Protein AF-A0A0V0HFJ4-F1 (afdb_monomer_lite)

Sequence (123 aa):
MKKNGTTPTRPKVPILTHNVDLREFVNQESYFGFSASTGHFNQLNCVLRWNLTVEYFQEKNDQEKVLIISLSVGVSVLVVLLILSGYFGYFFYKKKRDDRSQSNILGALKSLPGMPRDLSLKN

InterPro domains:
  IPR001220 Legume lectin domain [PF00139] (9-64)
  IPR013320 Concanavalin A-like lectin/glucanase domain superfamily [SSF49899] (8-56)

Structure (mmCIF, N/CA/C/O backbone):
data_AF-A0A0V0HFJ4-F1
#
_entry.id   AF-A0A0V0HFJ4-F1
#
loop_
_atom_site.group_PDB
_atom_site.id
_atom_site.type_symbol
_atom_site.label_atom_id
_atom_site.label_alt_id
_atom_site.label_comp_id
_atom_site.label_asym_id
_atom_site.label_entity_id
_atom_site.label_seq_id
_atom_site.pdbx_PDB_ins_code
_atom_site.Cartn_x
_atom_site.Cartn_y
_atom_site.Cartn_z
_atom_site.occupancy
_atom_site.B_iso_or_equiv
_atom_site.auth_seq_id
_atom_site.auth_comp_id
_atom_site.auth_asym_id
_atom_site.auth_atom_id
_atom_site.pdbx_PDB_model_num
ATOM 1 N N . MET A 1 1 ? 13.582 13.426 -28.240 1.00 54.88 1 MET A N 1
ATOM 2 C CA . MET A 1 1 ? 12.516 13.563 -27.218 1.00 54.88 1 MET A CA 1
ATOM 3 C C . MET A 1 1 ? 12.716 14.896 -26.500 1.00 54.88 1 MET A C 1
ATOM 5 O O . MET A 1 1 ? 13.777 15.099 -25.923 1.00 54.88 1 MET A O 1
ATOM 9 N N . LYS A 1 2 ? 11.796 15.865 -26.624 1.00 59.06 2 LYS A N 1
ATOM 10 C CA . LYS A 1 2 ? 11.972 17.188 -25.993 1.00 59.06 2 LYS A CA 1
ATOM 11 C C . LYS A 1 2 ? 11.823 17.036 -24.475 1.00 59.06 2 LYS A C 1
ATOM 13 O O . LYS A 1 2 ? 10.744 16.661 -24.023 1.00 59.06 2 LYS A O 1
ATOM 18 N N . LYS A 1 3 ? 12.862 17.369 -23.696 1.00 61.97 3 LYS A N 1
ATOM 19 C CA . LYS A 1 3 ? 12.838 17.338 -22.214 1.00 61.97 3 LYS A CA 1
ATOM 20 C C . LYS A 1 3 ? 11.663 18.133 -21.603 1.00 61.97 3 LYS A C 1
ATOM 22 O O . LYS A 1 3 ? 11.223 17.818 -20.501 1.00 61.97 3 LYS A O 1
ATOM 27 N N . ASN A 1 4 ? 11.089 19.079 -22.356 1.00 72.56 4 ASN A N 1
ATOM 28 C CA . ASN A 1 4 ? 10.069 20.025 -21.887 1.00 72.56 4 ASN A CA 1
ATOM 29 C C . ASN A 1 4 ? 8.679 19.850 -22.549 1.00 72.56 4 ASN A C 1
ATOM 31 O O . ASN A 1 4 ? 7.868 20.764 -22.495 1.00 72.56 4 ASN A O 1
ATOM 35 N N . GLY A 1 5 ? 8.382 18.716 -23.208 1.00 74.94 5 GLY A N 1
ATOM 36 C CA . GLY A 1 5 ? 7.040 18.466 -23.788 1.00 74.94 5 GLY A CA 1
ATOM 37 C C . GLY A 1 5 ? 5.953 18.219 -22.727 1.00 74.94 5 GLY A C 1
ATOM 38 O O . GLY A 1 5 ? 6.291 18.012 -21.571 1.00 74.94 5 GLY A O 1
ATOM 39 N N . THR A 1 6 ? 4.665 18.178 -23.064 1.00 80.00 6 THR A N 1
ATOM 40 C CA . THR A 1 6 ? 3.611 17.782 -22.103 1.00 80.00 6 THR A CA 1
ATOM 41 C C . THR A 1 6 ? 3.688 16.283 -21.778 1.00 80.00 6 THR A C 1
ATOM 43 O O . THR A 1 6 ? 4.217 15.495 -22.564 1.00 80.00 6 THR A O 1
ATOM 46 N N . THR A 1 7 ? 3.239 15.869 -20.590 1.00 78.19 7 THR A N 1
ATOM 47 C CA . THR A 1 7 ? 3.133 14.439 -20.248 1.00 78.19 7 THR A CA 1
ATOM 48 C C . THR A 1 7 ? 1.940 13.841 -21.002 1.00 78.19 7 THR A C 1
ATOM 50 O O . THR A 1 7 ? 0.850 14.405 -20.902 1.00 78.19 7 THR A O 1
ATOM 53 N N . PRO A 1 8 ? 2.110 12.735 -21.754 1.00 81.12 8 PRO A N 1
ATOM 54 C CA . PRO A 1 8 ? 0.998 12.079 -22.433 1.00 81.12 8 PRO A CA 1
ATOM 55 C C . PRO A 1 8 ? -0.075 11.646 -21.434 1.00 81.12 8 PRO A C 1
ATOM 57 O O . PRO A 1 8 ? 0.238 11.202 -20.328 1.00 81.12 8 PRO A O 1
ATOM 60 N N . THR A 1 9 ? -1.342 11.755 -21.822 1.00 85.56 9 THR A N 1
ATOM 61 C CA . THR A 1 9 ? -2.454 11.310 -20.981 1.00 85.56 9 THR A CA 1
ATOM 62 C C . THR A 1 9 ? -2.396 9.797 -20.780 1.00 85.56 9 THR A C 1
ATOM 64 O O . THR A 1 9 ? -2.163 9.043 -21.727 1.00 85.56 9 THR A O 1
ATOM 67 N N . ARG A 1 10 ? -2.633 9.349 -19.542 1.00 84.12 10 ARG A N 1
ATOM 68 C CA . ARG A 1 10 ? -2.733 7.922 -19.216 1.00 84.12 10 ARG A CA 1
ATOM 69 C C . ARG A 1 10 ? -3.836 7.268 -20.069 1.00 84.12 10 ARG A C 1
ATOM 71 O O . ARG A 1 10 ? -4.926 7.839 -20.158 1.00 84.12 10 ARG A O 1
ATOM 78 N N . PRO A 1 11 ? -3.596 6.090 -20.674 1.00 88.69 11 PRO A N 1
ATOM 79 C CA . PRO A 1 11 ? -4.626 5.377 -21.423 1.00 88.69 11 PRO A CA 1
ATOM 80 C C . PRO A 1 11 ? -5.844 5.072 -20.549 1.00 88.69 11 PRO A C 1
ATOM 82 O O . PRO A 1 11 ? -5.694 4.705 -19.384 1.00 88.69 11 PRO A O 1
ATOM 85 N N . LYS A 1 12 ? -7.048 5.192 -21.122 1.00 92.25 12 LYS A N 1
ATOM 86 C CA . LYS A 1 12 ? -8.302 4.853 -20.424 1.00 92.25 12 LYS A CA 1
ATOM 87 C C . LYS A 1 12 ? -8.473 3.348 -20.224 1.00 92.25 12 LYS A C 1
ATOM 89 O O . LYS A 1 12 ? -9.104 2.932 -19.262 1.00 92.25 12 LYS A O 1
ATOM 94 N N . VAL A 1 13 ? -7.926 2.552 -21.142 1.00 94.00 13 VAL A N 1
ATOM 95 C CA . VAL A 1 13 ? -7.993 1.090 -21.116 1.00 94.00 13 VAL A CA 1
ATOM 96 C C . VAL A 1 13 ? -6.580 0.550 -20.887 1.00 94.00 13 VAL A C 1
ATOM 98 O O . VAL A 1 13 ? -5.673 0.911 -21.645 1.00 94.00 13 VAL A O 1
ATOM 101 N N . PRO A 1 14 ? -6.359 -0.270 -19.848 1.00 90.25 14 PRO A N 1
ATOM 102 C CA . PRO A 1 14 ? -5.071 -0.909 -19.625 1.00 90.25 14 PRO A CA 1
ATOM 103 C C . PRO A 1 14 ? -4.802 -1.968 -20.702 1.00 90.25 14 PRO A C 1
ATOM 105 O O .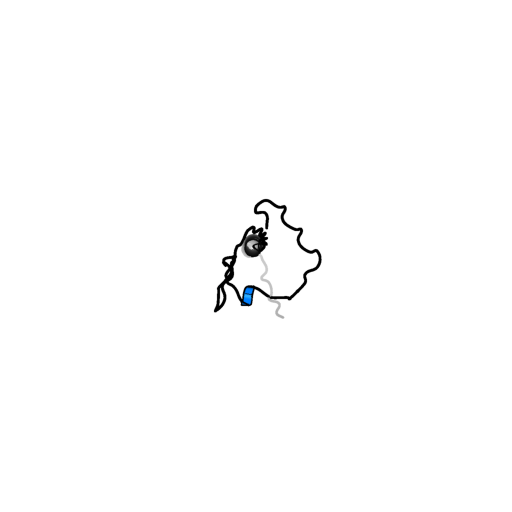 PRO A 1 14 ? -5.694 -2.715 -21.089 1.00 90.25 14 PRO A O 1
ATOM 108 N N . ILE A 1 15 ? -3.555 -2.053 -21.167 1.00 92.50 15 ILE A N 1
ATOM 109 C CA . ILE A 1 15 ? -3.130 -3.064 -22.155 1.00 92.50 15 ILE A CA 1
ATOM 110 C C . ILE A 1 15 ? -3.022 -4.455 -21.501 1.00 92.50 15 ILE A C 1
ATOM 112 O O . ILE A 1 15 ? -3.217 -5.470 -22.159 1.00 92.50 15 ILE A O 1
ATOM 116 N N . LEU A 1 16 ? -2.740 -4.498 -20.195 1.00 93.06 16 LEU A N 1
ATOM 117 C CA . LEU A 1 16 ? -2.660 -5.709 -19.384 1.00 93.06 16 LEU A CA 1
ATOM 118 C C . LEU A 1 16 ? -3.300 -5.444 -18.019 1.00 93.06 16 LEU A C 1
ATOM 120 O O . LEU A 1 16 ? -3.088 -4.386 -17.427 1.00 93.06 16 LEU A O 1
ATOM 124 N N . THR A 1 17 ? -4.089 -6.391 -17.520 1.00 92.81 17 THR A N 1
ATOM 125 C CA . THR A 1 17 ? -4.716 -6.330 -16.193 1.00 92.81 17 THR A CA 1
ATOM 126 C C . THR A 1 17 ? -4.618 -7.692 -15.528 1.00 92.81 17 THR A C 1
ATOM 128 O O . THR A 1 17 ? -4.855 -8.712 -16.168 1.00 92.81 17 THR A O 1
ATOM 131 N N . HIS A 1 18 ? -4.269 -7.693 -14.245 1.00 94.06 18 HIS A N 1
ATOM 132 C CA . HIS A 1 18 ? -4.234 -8.885 -13.406 1.00 94.06 18 HIS A CA 1
ATOM 133 C C . HIS A 1 18 ? -4.609 -8.509 -11.972 1.00 94.06 18 HIS A C 1
ATOM 135 O O . HIS A 1 18 ? -4.383 -7.369 -11.557 1.00 94.06 18 HIS A O 1
ATOM 141 N N . ASN A 1 19 ? -5.165 -9.468 -11.237 1.00 95.44 19 ASN A N 1
ATOM 142 C CA . ASN A 1 19 ? -5.442 -9.319 -9.815 1.00 95.44 19 ASN A CA 1
ATOM 143 C C . ASN A 1 19 ? -4.276 -9.922 -9.034 1.00 95.44 19 ASN A C 1
ATOM 145 O O . ASN A 1 19 ? -3.992 -11.108 -9.196 1.00 95.44 19 ASN A O 1
ATOM 149 N N . VAL A 1 20 ? -3.619 -9.115 -8.202 1.00 94.25 20 VAL A N 1
ATOM 150 C CA . VAL A 1 20 ? -2.567 -9.563 -7.284 1.00 94.25 20 VAL A CA 1
ATOM 151 C C . VAL A 1 20 ? -2.829 -8.996 -5.904 1.00 94.25 20 VAL A C 1
ATOM 153 O O . VAL A 1 20 ? -3.060 -7.795 -5.753 1.00 94.25 20 VAL A O 1
ATOM 156 N N . ASP A 1 21 ? -2.768 -9.872 -4.905 1.00 94.31 21 ASP A N 1
ATOM 157 C CA . ASP A 1 21 ? -2.751 -9.478 -3.506 1.00 94.31 21 ASP A CA 1
ATOM 158 C C . ASP A 1 21 ? -1.319 -9.127 -3.097 1.00 94.31 21 ASP A C 1
ATOM 160 O O . ASP A 1 21 ? -0.473 -9.996 -2.904 1.00 94.31 21 ASP A O 1
ATOM 164 N N . LEU A 1 22 ? -1.032 -7.831 -2.975 1.00 93.31 22 LEU A N 1
ATOM 165 C CA . LEU A 1 22 ? 0.308 -7.351 -2.634 1.00 93.31 22 LEU A CA 1
ATOM 166 C C . LEU A 1 22 ? 0.771 -7.815 -1.243 1.00 93.31 22 LEU A C 1
ATOM 168 O O . LEU A 1 22 ? 1.976 -7.899 -1.016 1.00 93.31 22 LEU A O 1
ATOM 172 N N . ARG A 1 23 ? -0.151 -8.171 -0.337 1.00 93.12 23 ARG A N 1
ATOM 173 C CA . ARG A 1 23 ? 0.176 -8.617 1.029 1.00 93.12 23 ARG A CA 1
ATOM 174 C C . ARG A 1 23 ? 0.982 -9.913 1.053 1.00 93.12 23 ARG A C 1
ATOM 176 O O . ARG A 1 23 ? 1.698 -10.164 2.014 1.00 93.12 23 ARG A O 1
ATOM 183 N N . GLU A 1 24 ? 0.864 -10.725 0.008 1.00 97.00 24 GLU A N 1
ATOM 184 C CA . GLU A 1 24 ? 1.570 -12.002 -0.101 1.00 97.00 24 GLU A CA 1
ATOM 185 C C . GLU A 1 24 ? 3.016 -11.843 -0.596 1.00 97.00 24 GLU A C 1
ATOM 187 O O . GLU A 1 24 ? 3.829 -12.747 -0.413 1.00 97.00 24 GLU A O 1
ATOM 192 N N . PHE A 1 25 ? 3.354 -10.706 -1.218 1.00 96.12 25 PHE A N 1
ATOM 193 C CA . PHE A 1 25 ? 4.610 -10.550 -1.964 1.00 96.12 25 PHE A CA 1
ATOM 194 C C . PHE A 1 25 ? 5.505 -9.413 -1.478 1.00 96.12 25 PHE A C 1
ATOM 196 O O . PHE A 1 25 ? 6.711 -9.451 -1.729 1.00 96.12 25 PHE A O 1
ATOM 203 N N . VAL A 1 26 ? 4.950 -8.387 -0.827 1.00 95.06 26 VAL A N 1
ATOM 204 C CA . VAL A 1 26 ? 5.720 -7.227 -0.364 1.00 95.06 26 VAL A CA 1
ATOM 205 C C . VAL A 1 26 ? 5.472 -6.931 1.109 1.00 95.06 26 VAL A C 1
ATOM 207 O O . VAL A 1 26 ? 4.435 -7.274 1.672 1.00 95.06 26 VAL A O 1
ATOM 210 N N . ASN A 1 27 ? 6.437 -6.257 1.731 1.00 95.31 27 ASN A N 1
ATOM 211 C CA . ASN A 1 27 ? 6.291 -5.774 3.096 1.00 95.31 27 ASN A CA 1
ATOM 212 C C . ASN A 1 27 ? 5.340 -4.575 3.149 1.00 95.31 27 ASN A C 1
ATOM 214 O O . ASN A 1 27 ? 5.236 -3.809 2.186 1.00 95.31 27 ASN A O 1
ATOM 218 N N . GLN A 1 28 ? 4.736 -4.372 4.324 1.00 91.06 28 GLN A N 1
ATOM 219 C CA . GLN A 1 28 ? 3.879 -3.221 4.626 1.00 91.06 28 GLN A CA 1
ATOM 220 C C . GLN A 1 28 ? 4.542 -1.886 4.258 1.00 91.06 28 GLN A C 1
ATOM 222 O O . GLN A 1 28 ? 3.895 -0.989 3.722 1.00 91.06 28 GLN A O 1
ATOM 227 N N . GLU A 1 29 ? 5.845 -1.775 4.516 1.00 91.62 29 GLU A N 1
ATOM 228 C CA . GLU A 1 29 ? 6.671 -0.653 4.091 1.00 91.62 29 GLU A CA 1
ATOM 229 C C . GLU A 1 29 ? 7.605 -1.114 2.974 1.00 91.62 29 GLU A C 1
ATOM 231 O O . GLU A 1 29 ? 8.422 -2.019 3.150 1.00 91.62 29 GLU A O 1
ATOM 236 N N . SER A 1 30 ? 7.456 -0.499 1.803 1.00 93.44 30 SER A N 1
ATOM 237 C CA . SER A 1 30 ? 8.198 -0.845 0.593 1.00 93.44 30 SER A CA 1
ATOM 238 C C . SER A 1 30 ? 8.533 0.410 -0.209 1.00 93.44 30 SER A C 1
ATOM 240 O O . SER A 1 30 ? 7.831 1.421 -0.140 1.00 93.44 30 SER A O 1
ATOM 242 N N . TYR A 1 31 ? 9.604 0.343 -1.002 1.00 94.88 31 TYR A N 1
ATOM 243 C CA . TYR A 1 31 ? 10.044 1.450 -1.850 1.00 94.88 31 TYR A CA 1
ATOM 244 C C . TYR A 1 31 ? 9.526 1.291 -3.279 1.00 94.88 31 TYR A C 1
ATOM 246 O O . TYR A 1 31 ? 9.704 0.248 -3.906 1.00 94.88 31 TYR A O 1
ATOM 254 N N . PHE A 1 32 ? 8.943 2.358 -3.824 1.00 95.44 32 PHE A N 1
ATOM 255 C CA . PHE A 1 32 ? 8.603 2.445 -5.242 1.00 95.44 32 PHE A CA 1
ATOM 256 C C . PHE A 1 32 ? 9.755 3.083 -6.015 1.00 95.44 32 PHE A C 1
ATOM 258 O O . PHE A 1 32 ? 10.299 4.107 -5.602 1.00 95.44 32 PHE A O 1
ATOM 265 N N . GLY A 1 33 ? 10.110 2.508 -7.160 1.00 96.25 33 GLY A N 1
ATOM 266 C CA . GLY A 1 33 ? 11.194 3.032 -7.978 1.00 96.25 33 GLY A CA 1
ATOM 267 C C . GLY A 1 33 ? 11.353 2.302 -9.301 1.00 96.25 33 GLY A C 1
ATOM 268 O O . GLY A 1 33 ? 10.498 1.522 -9.717 1.00 96.25 33 GLY A O 1
ATOM 269 N N . PHE A 1 34 ? 12.472 2.576 -9.960 1.00 96.38 34 PHE A N 1
ATOM 270 C CA . PHE A 1 34 ? 12.836 1.985 -11.240 1.00 96.38 34 PHE A CA 1
ATOM 271 C C . PHE A 1 34 ? 14.128 1.190 -11.082 1.00 96.38 34 PHE A C 1
ATOM 273 O O . PHE A 1 34 ? 15.048 1.628 -10.394 1.00 96.38 34 PHE A O 1
ATOM 280 N N . SER A 1 35 ? 14.208 0.048 -11.759 1.00 95.50 35 SER A N 1
ATOM 281 C CA . SER A 1 35 ? 15.427 -0.744 -11.899 1.00 95.50 35 SER A CA 1
ATOM 282 C C . SER A 1 35 ? 15.628 -1.067 -13.372 1.00 95.50 35 SER A C 1
ATOM 284 O O . SER A 1 35 ? 14.665 -1.361 -14.081 1.00 95.50 35 SER A O 1
ATOM 286 N N . ALA A 1 36 ? 16.865 -0.966 -13.847 1.00 94.88 36 ALA A N 1
ATOM 287 C CA . ALA A 1 36 ? 17.217 -1.262 -15.225 1.00 94.88 36 ALA A CA 1
ATOM 288 C C . ALA A 1 36 ? 18.672 -1.725 -15.318 1.00 94.88 36 ALA A C 1
ATOM 290 O O . ALA A 1 36 ? 19.517 -1.327 -14.518 1.00 94.88 36 ALA A O 1
ATOM 291 N N . SER A 1 37 ? 18.967 -2.536 -16.329 1.00 93.38 37 SER A N 1
ATOM 292 C CA . SER A 1 37 ? 20.309 -3.036 -16.618 1.00 93.38 37 SER A CA 1
ATOM 293 C C . SER A 1 37 ? 20.596 -2.986 -18.119 1.00 93.38 37 SER A C 1
ATOM 295 O O . SER A 1 37 ? 19.704 -2.776 -18.947 1.00 93.38 37 SER A O 1
ATOM 297 N N . THR A 1 38 ? 21.864 -3.141 -18.482 1.00 96.00 38 THR A N 1
ATOM 298 C CA . THR A 1 38 ? 22.328 -3.260 -19.868 1.00 96.00 38 THR A CA 1
ATOM 299 C C . THR A 1 38 ? 23.045 -4.594 -20.040 1.00 96.00 38 THR A C 1
ATOM 301 O O . THR A 1 38 ? 23.708 -5.056 -19.114 1.00 96.00 38 THR A O 1
ATOM 304 N N . GLY A 1 39 ? 22.890 -5.222 -21.206 1.00 88.75 39 GLY A N 1
ATOM 305 C CA . GLY A 1 39 ? 23.507 -6.512 -21.527 1.00 88.75 39 GLY A CA 1
ATOM 306 C C . GLY A 1 39 ? 24.668 -6.361 -22.508 1.00 88.75 39 GLY A C 1
ATOM 307 O O . GLY A 1 39 ? 25.419 -5.395 -22.451 1.00 88.75 39 GLY A O 1
ATOM 308 N N . HIS A 1 40 ? 24.783 -7.303 -23.445 1.00 93.25 40 HIS A N 1
ATO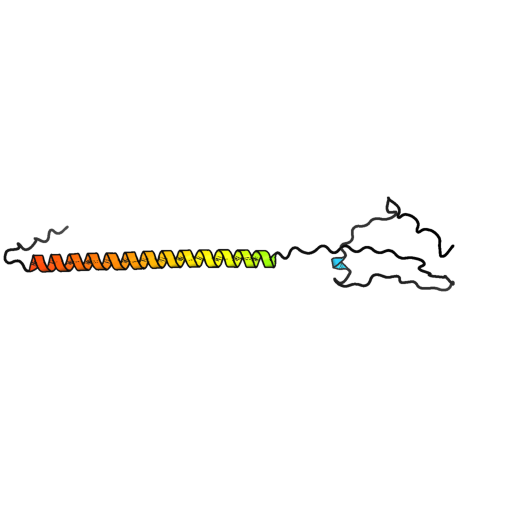M 309 C CA . HIS A 1 40 ? 25.812 -7.273 -24.493 1.00 93.25 40 HIS A CA 1
ATOM 310 C C . HIS A 1 40 ? 25.730 -6.027 -25.394 1.00 93.25 40 HIS A C 1
ATOM 312 O O . HIS A 1 40 ? 26.740 -5.559 -25.909 1.00 93.25 40 HIS A O 1
ATOM 318 N N . PHE A 1 41 ? 24.528 -5.473 -25.557 1.00 91.25 41 PHE A N 1
ATOM 319 C CA . PHE A 1 41 ? 24.293 -4.240 -26.297 1.00 91.25 41 PHE A CA 1
ATOM 320 C C . PHE A 1 41 ? 23.969 -3.082 -25.352 1.00 91.25 41 PHE A C 1
ATOM 322 O O . PHE A 1 41 ? 23.336 -3.256 -24.306 1.00 91.25 41 PHE A O 1
ATOM 329 N N . ASN A 1 42 ? 24.373 -1.882 -25.766 1.00 89.88 42 ASN A N 1
ATOM 330 C CA . ASN A 1 42 ? 24.186 -0.664 -24.991 1.00 89.88 42 ASN A CA 1
ATOM 331 C C . ASN A 1 42 ? 22.774 -0.103 -25.178 1.00 89.88 42 ASN A C 1
ATOM 333 O O . ASN A 1 42 ? 22.287 0.027 -26.300 1.00 89.88 42 ASN A O 1
ATOM 337 N N . GLN A 1 43 ? 22.156 0.305 -24.071 1.00 92.38 43 GLN A N 1
ATOM 338 C CA . GLN A 1 43 ? 20.898 1.044 -24.067 1.00 92.38 43 GLN A CA 1
ATOM 339 C C . GLN A 1 43 ? 20.920 2.135 -22.996 1.00 92.38 43 GLN A C 1
ATOM 341 O O . GLN A 1 43 ? 21.574 2.001 -21.962 1.00 92.38 43 GLN A O 1
ATOM 346 N N . LEU A 1 44 ? 20.185 3.218 -23.244 1.00 93.06 44 LEU A N 1
ATOM 347 C CA . LEU A 1 44 ? 19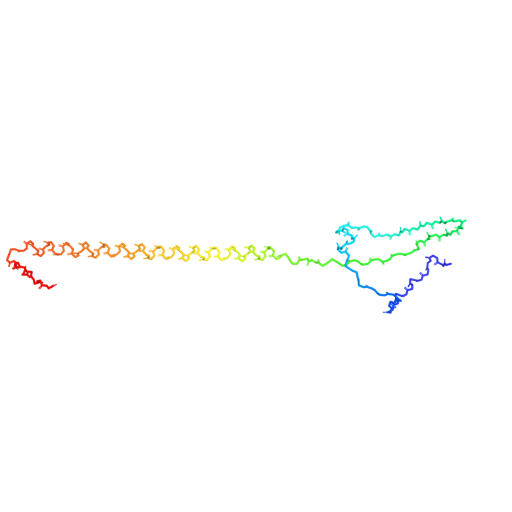.987 4.288 -22.274 1.00 93.06 44 LEU A CA 1
ATOM 348 C C . LEU A 1 44 ? 18.656 4.082 -21.553 1.00 93.06 44 LEU A C 1
ATOM 350 O O . LEU A 1 44 ? 17.596 4.117 -22.174 1.00 93.06 44 LEU A O 1
ATOM 354 N N . ASN A 1 45 ? 18.717 3.934 -20.233 1.00 93.00 45 ASN A N 1
ATOM 355 C CA . ASN A 1 45 ? 17.545 3.833 -19.370 1.00 93.00 45 ASN A CA 1
ATOM 356 C C . ASN A 1 45 ? 17.344 5.167 -18.639 1.00 93.00 45 ASN A C 1
ATOM 358 O O . ASN A 1 45 ? 17.892 5.383 -17.561 1.00 93.00 45 ASN A O 1
ATOM 362 N N . CYS A 1 46 ? 16.606 6.100 -19.248 1.00 92.19 46 CYS A N 1
ATOM 363 C CA . CYS A 1 46 ? 16.408 7.446 -18.701 1.00 92.19 46 CYS A CA 1
ATOM 364 C C . CYS A 1 46 ? 14.949 7.688 -18.296 1.00 92.19 46 CYS A C 1
ATOM 366 O O . CYS A 1 46 ? 14.068 7.789 -19.151 1.00 92.19 46 CYS A O 1
ATOM 368 N N . VAL A 1 47 ? 14.703 7.879 -16.998 1.00 91.19 47 VAL A N 1
ATOM 369 C CA . VAL A 1 47 ? 13.403 8.333 -16.487 1.00 91.19 47 VAL A CA 1
ATOM 370 C C . VAL A 1 47 ? 13.325 9.850 -16.632 1.00 91.19 47 VAL A C 1
ATOM 372 O O . VAL A 1 47 ? 13.995 10.587 -15.916 1.00 91.19 47 VAL A O 1
ATOM 375 N N . LEU A 1 48 ? 12.526 10.337 -17.583 1.00 89.12 48 LEU A N 1
ATOM 376 C CA . LEU A 1 48 ? 12.379 11.781 -17.802 1.00 89.12 48 LEU A CA 1
ATOM 377 C C . LEU A 1 48 ? 11.339 12.413 -16.875 1.00 89.12 48 LEU A C 1
ATOM 379 O O . LEU A 1 48 ? 11.462 13.590 -16.544 1.00 89.12 48 LEU A O 1
ATOM 383 N N . ARG A 1 49 ? 10.298 11.653 -16.504 1.00 87.75 49 ARG A N 1
ATOM 384 C CA . ARG A 1 49 ? 9.204 12.073 -15.618 1.00 87.75 49 ARG A CA 1
ATOM 385 C C . ARG A 1 49 ? 8.602 10.879 -14.906 1.00 87.75 49 ARG A C 1
ATOM 387 O O . ARG A 1 49 ? 8.502 9.800 -15.484 1.00 87.75 49 ARG A O 1
ATOM 394 N N . TRP A 1 50 ? 8.125 11.125 -13.696 1.00 89.31 50 TRP A N 1
ATOM 395 C CA . TRP A 1 50 ? 7.410 10.152 -12.891 1.00 89.31 50 TRP A CA 1
ATOM 396 C C . TRP A 1 50 ? 6.324 10.864 -12.086 1.00 89.31 50 TRP A C 1
ATOM 398 O O . TRP A 1 50 ? 6.569 11.928 -11.524 1.00 89.31 50 TRP A O 1
ATOM 408 N N . ASN A 1 51 ? 5.118 10.301 -12.085 1.00 90.06 51 ASN A N 1
ATOM 409 C CA . ASN A 1 51 ? 4.005 10.744 -11.256 1.00 90.06 51 ASN A CA 1
ATOM 410 C C . ASN A 1 51 ? 3.382 9.494 -10.625 1.00 90.06 51 ASN A C 1
ATOM 412 O O . ASN A 1 51 ? 2.915 8.610 -11.349 1.00 90.06 51 ASN A O 1
ATOM 416 N N . LEU A 1 52 ? 3.438 9.416 -9.298 1.00 91.56 52 LEU A N 1
ATOM 417 C CA . LEU A 1 52 ? 2.896 8.329 -8.497 1.00 91.56 52 LEU A CA 1
ATOM 418 C C . LEU A 1 52 ? 1.902 8.915 -7.496 1.00 91.56 52 LEU A C 1
ATOM 420 O O . LEU A 1 52 ? 2.208 9.877 -6.796 1.00 91.56 52 LEU A O 1
ATOM 424 N N . THR A 1 53 ? 0.734 8.292 -7.405 1.00 91.25 53 THR A N 1
ATOM 425 C CA . THR A 1 53 ? -0.264 8.578 -6.376 1.00 91.25 53 THR A CA 1
ATOM 426 C C . THR A 1 53 ? -0.490 7.299 -5.590 1.00 91.25 53 THR A C 1
ATOM 428 O O . THR A 1 53 ? -0.723 6.249 -6.187 1.00 91.25 53 THR A O 1
ATOM 431 N N . VAL A 1 54 ? -0.382 7.391 -4.267 1.00 90.75 54 VAL A N 1
ATOM 432 C CA . VAL A 1 54 ? -0.642 6.295 -3.332 1.00 90.75 54 VAL A CA 1
ATOM 433 C C . VAL A 1 54 ? -1.732 6.767 -2.385 1.00 90.75 54 VAL A C 1
ATOM 435 O O . VAL A 1 54 ? -1.620 7.842 -1.798 1.00 90.75 54 VAL A O 1
ATOM 438 N N . GLU A 1 55 ? -2.785 5.972 -2.261 1.00 90.81 55 GLU A N 1
ATOM 439 C CA . GLU A 1 55 ? -3.889 6.238 -1.347 1.00 90.81 55 GLU A CA 1
ATOM 440 C C . GLU A 1 55 ? -3.784 5.287 -0.158 1.00 90.81 55 GLU A C 1
ATOM 442 O O . GLU A 1 55 ? -3.681 4.072 -0.324 1.00 90.81 55 GLU A O 1
ATOM 447 N N . TYR A 1 56 ? -3.793 5.855 1.046 1.00 84.12 56 TYR A N 1
ATOM 448 C CA . TYR A 1 56 ? -3.789 5.095 2.288 1.00 84.12 56 TYR A CA 1
ATOM 449 C C . TYR A 1 56 ? -5.213 5.009 2.816 1.00 84.12 56 TYR A C 1
ATOM 451 O O . TYR A 1 56 ? -5.827 6.025 3.148 1.00 84.12 56 TYR A O 1
ATOM 459 N N . PHE A 1 57 ? -5.727 3.791 2.932 1.00 81.62 57 PHE A N 1
ATOM 460 C CA . PHE A 1 57 ? -6.993 3.551 3.605 1.00 81.62 57 PHE A CA 1
ATOM 461 C C . PHE A 1 57 ? -6.715 3.374 5.095 1.00 81.62 57 PHE A C 1
ATOM 463 O O . PHE A 1 57 ? -6.007 2.456 5.497 1.00 81.62 57 PHE A O 1
ATOM 470 N N . GLN A 1 58 ? -7.240 4.283 5.914 1.00 71.81 58 GLN A N 1
ATOM 471 C CA . GLN A 1 58 ? -7.191 4.131 7.364 1.00 71.81 58 GLN A CA 1
ATOM 472 C C . GLN A 1 58 ? -8.033 2.912 7.747 1.00 71.81 58 GLN A C 1
ATOM 474 O O . GLN A 1 58 ? -9.239 2.878 7.478 1.00 71.81 58 GLN A O 1
ATOM 479 N N . GLU A 1 59 ? -7.416 1.925 8.393 1.00 66.62 59 GLU A N 1
ATOM 480 C CA . GLU A 1 59 ? -8.182 0.915 9.110 1.00 66.62 59 GLU A CA 1
ATOM 481 C C . GLU A 1 59 ? -8.944 1.625 10.227 1.00 66.62 59 GLU A C 1
ATOM 483 O O . GLU A 1 59 ? -8.370 2.331 11.059 1.00 66.62 59 GLU A O 1
ATOM 488 N N . LYS A 1 60 ? -10.273 1.498 10.217 1.00 60.34 60 LYS A N 1
ATOM 489 C CA . LYS A 1 60 ? -11.090 1.994 11.322 1.00 60.34 60 LYS A CA 1
ATOM 490 C C . LYS A 1 60 ? -10.632 1.237 12.562 1.00 60.34 60 LYS A C 1
ATOM 492 O O . LYS A 1 60 ? -10.713 0.015 12.581 1.00 60.34 60 LYS A O 1
ATOM 497 N N . ASN A 1 61 ? -10.138 1.959 13.567 1.00 62.69 61 ASN A N 1
ATOM 498 C CA . ASN A 1 61 ? -9.658 1.360 14.804 1.00 62.69 61 ASN A CA 1
ATOM 499 C C . ASN A 1 61 ? -10.834 0.747 15.576 1.00 62.69 61 ASN A C 1
ATOM 501 O O . ASN A 1 61 ? -11.451 1.376 16.437 1.00 62.69 61 ASN A O 1
ATOM 505 N N . ASP A 1 62 ? -11.180 -0.490 15.238 1.00 66.81 62 ASP A N 1
ATOM 506 C CA . ASP A 1 62 ? -12.251 -1.214 15.904 1.00 66.81 62 ASP A CA 1
ATOM 507 C C . ASP A 1 62 ? -11.876 -1.545 17.358 1.00 66.81 62 ASP A C 1
ATOM 509 O O . ASP A 1 62 ? -12.774 -1.734 18.177 1.00 66.81 62 ASP A O 1
ATOM 513 N N . GLN A 1 63 ? -10.588 -1.497 17.735 1.00 66.38 63 GLN A N 1
ATOM 514 C CA . GLN A 1 63 ? -10.181 -1.648 19.136 1.00 66.38 63 GLN A CA 1
ATOM 515 C C . GLN A 1 63 ? -10.655 -0.492 20.018 1.00 66.38 63 GLN A C 1
ATOM 517 O O . GLN A 1 63 ? -11.074 -0.731 21.149 1.00 66.38 63 GLN A O 1
ATOM 522 N N . GLU A 1 64 ? -10.662 0.742 19.509 1.00 68.81 64 GLU A N 1
ATOM 523 C CA . GLU A 1 64 ? -11.197 1.888 20.255 1.00 68.81 64 GLU A CA 1
ATOM 524 C C . GLU A 1 64 ? -12.693 1.697 20.540 1.00 68.81 64 GLU A C 1
ATOM 526 O O . GLU A 1 64 ? -13.153 1.875 21.668 1.00 68.81 64 GLU A O 1
ATOM 531 N N . LYS A 1 65 ? -13.451 1.224 19.543 1.00 74.75 65 LYS A N 1
ATOM 532 C CA . LYS A 1 65 ? -14.878 0.919 19.713 1.00 74.75 65 LYS A CA 1
ATOM 533 C C . LYS A 1 65 ? -15.108 -0.223 20.697 1.00 74.75 65 LYS A C 1
ATOM 535 O O . LYS A 1 65 ? -16.007 -0.129 21.529 1.00 74.75 65 LYS A O 1
ATOM 540 N N . VAL A 1 66 ? -14.306 -1.286 20.625 1.00 77.12 66 VAL A N 1
ATOM 541 C CA . VAL A 1 66 ? -14.399 -2.428 21.547 1.00 77.12 66 VAL A CA 1
ATOM 542 C C . VAL A 1 66 ? -14.108 -1.992 22.983 1.00 77.12 66 VAL A C 1
ATOM 544 O O . VAL A 1 66 ? -14.853 -2.368 23.888 1.00 77.12 66 VAL A O 1
ATOM 547 N N . LEU A 1 67 ? -13.097 -1.146 23.202 1.00 79.62 67 LEU A N 1
ATOM 548 C CA . LEU A 1 67 ? -12.791 -0.597 24.524 1.00 79.62 67 LEU A CA 1
ATOM 549 C C . LEU A 1 67 ? -13.950 0.244 25.069 1.00 79.62 67 LEU A C 1
ATOM 551 O O . LEU A 1 67 ? -14.393 -0.001 26.192 1.00 79.62 67 LEU A O 1
ATOM 555 N N . ILE A 1 68 ? -14.499 1.159 24.264 1.00 80.06 68 ILE A N 1
ATOM 556 C CA . ILE A 1 68 ? -15.645 1.996 24.654 1.00 80.06 68 ILE A CA 1
ATOM 557 C C . ILE A 1 68 ? -16.857 1.129 25.026 1.00 80.06 68 ILE A C 1
ATOM 559 O O . ILE A 1 68 ? -17.469 1.333 26.079 1.00 80.06 68 ILE A O 1
ATOM 563 N N . ILE A 1 69 ? -17.181 0.123 24.206 1.00 82.62 69 ILE A N 1
ATOM 564 C CA . ILE A 1 69 ? -18.299 -0.791 24.472 1.00 82.62 69 ILE A CA 1
ATOM 565 C C . ILE A 1 69 ? -18.040 -1.578 25.764 1.00 82.62 69 ILE A C 1
ATOM 567 O O . ILE A 1 69 ? -18.905 -1.605 26.640 1.00 82.62 69 ILE A O 1
ATOM 571 N N . SER A 1 70 ? -16.845 -2.149 25.938 1.00 80.62 70 SER A N 1
ATOM 572 C CA . SER A 1 70 ? -16.509 -2.945 27.128 1.00 80.62 70 SER A CA 1
ATOM 573 C C . SER A 1 70 ? -16.582 -2.136 28.430 1.00 80.62 70 SER A C 1
ATOM 575 O O . SER A 1 70 ? -17.112 -2.625 29.430 1.00 80.62 70 SER A O 1
ATOM 577 N N . LEU A 1 71 ? -16.144 -0.873 28.406 1.00 89.00 71 LEU A N 1
ATOM 578 C CA . LEU A 1 71 ? -16.188 0.010 29.568 1.00 89.00 71 LEU A CA 1
ATOM 579 C C . LEU A 1 71 ? -17.635 0.374 29.930 1.00 89.00 71 LEU A C 1
ATOM 581 O O . LEU A 1 71 ? -18.018 0.310 31.098 1.00 89.00 71 LEU A O 1
ATOM 585 N N . SER A 1 72 ? -18.459 0.698 28.928 1.00 82.81 72 SER A N 1
ATOM 586 C CA . SER A 1 72 ? -19.862 1.081 29.139 1.00 82.81 72 SER A CA 1
ATOM 587 C C . SER A 1 72 ? -20.707 -0.049 29.744 1.00 82.81 72 SER A C 1
ATOM 589 O O . SER A 1 72 ? -21.501 0.179 30.664 1.00 82.81 72 SER A O 1
ATOM 591 N N . VAL A 1 73 ? -20.491 -1.287 29.287 1.00 92.00 73 VAL A N 1
ATOM 592 C CA . VAL A 1 73 ? -21.192 -2.469 29.800 1.00 92.00 73 VAL A CA 1
ATOM 593 C C . VAL A 1 73 ? -20.727 -2.793 31.219 1.00 92.00 73 VAL A C 1
ATOM 595 O O . VAL A 1 73 ? -21.565 -3.017 32.093 1.00 92.00 73 VAL A O 1
ATOM 598 N N . GLY A 1 74 ? -19.416 -2.746 31.483 1.00 89.69 74 GLY A N 1
ATOM 599 C CA . GLY A 1 74 ? -18.861 -3.020 32.811 1.00 89.69 74 GLY A CA 1
ATOM 600 C C . GLY A 1 74 ? -19.410 -2.084 33.892 1.00 89.69 74 GLY A C 1
ATOM 601 O O . GLY A 1 74 ? -19.861 -2.546 34.941 1.00 89.69 74 GLY A O 1
ATOM 602 N N . VAL A 1 75 ? -19.452 -0.775 33.615 1.00 92.44 75 VAL A N 1
ATOM 603 C CA . VAL A 1 75 ? -19.998 0.221 34.554 1.00 92.44 75 VAL A CA 1
ATOM 604 C C . VAL A 1 75 ? -21.491 -0.012 34.800 1.00 92.44 75 VAL A C 1
ATOM 606 O O . VAL A 1 75 ? -21.932 0.004 35.949 1.00 92.44 75 VAL A O 1
ATOM 609 N N . SER A 1 76 ? -22.265 -0.291 33.749 1.00 91.81 76 SER A N 1
ATOM 610 C CA . SER A 1 76 ? -23.711 -0.520 33.871 1.00 91.81 76 SER A CA 1
ATOM 611 C C . SER A 1 76 ? -24.031 -1.735 34.750 1.00 91.81 76 SER A C 1
ATOM 613 O O . SER A 1 76 ? -24.900 -1.660 35.619 1.00 91.81 76 SER A O 1
ATOM 615 N N . VAL A 1 77 ? -23.293 -2.839 34.583 1.00 95.69 77 VAL A N 1
ATOM 616 C CA . VAL A 1 77 ? -23.467 -4.056 35.395 1.00 95.69 77 VAL A CA 1
ATOM 617 C C . VAL A 1 77 ? -23.131 -3.796 36.866 1.00 95.69 77 VAL A C 1
ATOM 619 O O . VAL A 1 77 ? -23.883 -4.211 37.748 1.00 95.69 77 VAL A O 1
ATOM 622 N N . LEU A 1 78 ? -22.045 -3.070 37.147 1.00 95.12 78 LEU A N 1
ATOM 623 C CA . LEU A 1 78 ? -21.659 -2.729 38.519 1.00 95.12 78 LEU A CA 1
ATOM 624 C C . LEU A 1 78 ? -22.723 -1.883 39.227 1.00 95.12 78 LEU A C 1
ATOM 626 O O . LEU A 1 78 ? -23.062 -2.167 40.375 1.00 95.12 78 LEU A O 1
ATOM 630 N N . VAL A 1 79 ? -23.296 -0.887 38.546 1.00 96.44 79 VAL A N 1
ATOM 631 C CA . VAL A 1 79 ? -24.360 -0.043 39.115 1.00 96.44 79 VAL A CA 1
ATOM 632 C C . VAL A 1 79 ? -25.596 -0.876 39.464 1.00 96.44 79 VAL A C 1
ATOM 634 O O . VAL A 1 79 ? -26.136 -0.740 40.563 1.00 96.44 79 VAL A O 1
ATOM 637 N N . VAL A 1 80 ? -26.017 -1.787 38.581 1.00 96.31 80 VAL A N 1
ATOM 638 C CA . VAL A 1 80 ? -27.163 -2.676 38.840 1.00 96.31 80 VAL A CA 1
ATOM 639 C C . VAL A 1 80 ? -26.898 -3.595 40.036 1.00 96.31 80 VAL A C 1
ATOM 641 O O . VAL A 1 80 ? -27.764 -3.735 40.900 1.00 96.31 80 VAL A O 1
ATOM 644 N N . LEU A 1 81 ? -25.697 -4.175 40.140 1.00 96.38 81 LEU A N 1
ATOM 645 C CA . LEU A 1 81 ? -25.321 -5.021 41.278 1.00 96.38 81 LEU A CA 1
ATOM 646 C C . LEU A 1 81 ? -25.331 -4.251 42.604 1.00 96.38 81 LEU A C 1
ATOM 648 O O . LEU A 1 81 ? -25.823 -4.771 43.606 1.00 96.38 81 LEU A O 1
ATOM 652 N N . LEU A 1 82 ? -24.851 -3.004 42.616 1.00 96.69 82 LEU A N 1
ATOM 653 C CA . LEU A 1 82 ? -24.886 -2.155 43.808 1.00 96.69 82 LEU A CA 1
ATOM 654 C C . LEU A 1 82 ? -26.324 -1.865 44.250 1.00 96.69 82 LEU A C 1
ATOM 656 O O . LEU A 1 82 ? -26.636 -2.036 45.432 1.00 96.69 82 LEU A O 1
ATOM 660 N N . ILE A 1 83 ? -27.211 -1.513 43.313 1.00 96.62 83 ILE A N 1
ATOM 661 C CA . ILE A 1 83 ? -28.634 -1.269 43.594 1.00 96.62 83 ILE A CA 1
ATOM 662 C C . ILE A 1 83 ? -29.297 -2.528 44.167 1.00 96.62 83 ILE A C 1
ATOM 664 O O . ILE A 1 83 ? -29.967 -2.453 45.199 1.00 96.62 83 ILE A O 1
ATOM 668 N N . LEU A 1 84 ? -29.077 -3.692 43.546 1.00 96.06 84 LEU A N 1
ATOM 669 C CA . LEU A 1 84 ? -29.627 -4.965 44.020 1.00 96.06 84 LEU A CA 1
ATOM 670 C C . LEU A 1 84 ? -29.105 -5.324 45.413 1.00 96.06 84 LEU A C 1
ATOM 672 O O . LEU A 1 84 ? -29.895 -5.706 46.275 1.00 96.06 84 LEU A O 1
ATOM 676 N N . SER A 1 85 ? -27.804 -5.153 45.666 1.00 95.25 85 SER A N 1
ATOM 677 C CA . SER A 1 85 ? -27.212 -5.419 46.982 1.00 95.25 85 SER A CA 1
ATOM 678 C C . SER A 1 85 ? -27.806 -4.519 48.071 1.00 95.25 85 SER A C 1
ATOM 680 O O . SER A 1 85 ? -28.144 -5.002 49.153 1.00 95.25 85 SER A O 1
ATOM 682 N N . GLY A 1 86 ? -28.011 -3.231 47.770 1.00 95.56 86 GLY A N 1
ATOM 683 C CA . GLY A 1 86 ? -28.607 -2.267 48.689 1.00 95.56 86 GLY A CA 1
ATOM 684 C C . GLY A 1 86 ? -30.071 -2.589 48.973 1.00 95.56 86 GLY A C 1
ATOM 685 O O . GLY A 1 86 ? -30.489 -2.598 50.132 1.00 95.56 86 GLY A O 1
ATOM 686 N N . TYR A 1 87 ? -30.836 -2.935 47.933 1.00 96.25 87 TYR A N 1
ATOM 687 C CA . TYR A 1 87 ? -32.225 -3.368 48.069 1.00 96.25 87 TYR A CA 1
ATOM 688 C C . TYR A 1 87 ? -32.345 -4.633 48.926 1.00 96.25 87 TYR A C 1
ATOM 6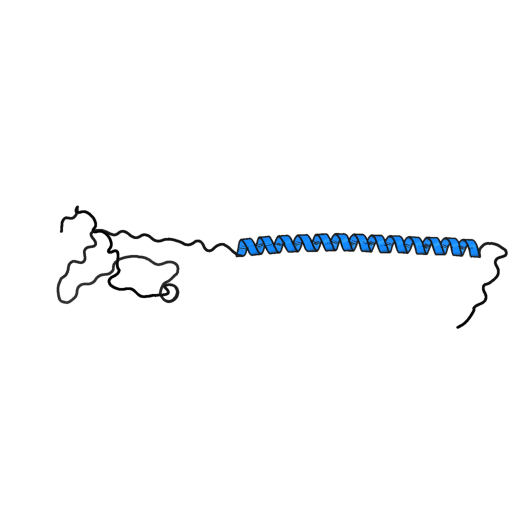90 O O . TYR A 1 87 ? -33.151 -4.680 49.857 1.00 96.25 87 TYR A O 1
ATOM 698 N N . PHE A 1 88 ? -31.510 -5.640 48.661 1.00 95.44 88 PHE A N 1
ATOM 699 C CA . PHE A 1 88 ? -31.512 -6.894 49.409 1.00 95.44 88 PHE A CA 1
ATOM 700 C C . PHE A 1 88 ? -31.091 -6.670 50.867 1.00 95.44 88 PHE A C 1
ATOM 702 O O . PHE A 1 88 ? -31.767 -7.132 51.785 1.00 95.44 88 PHE A O 1
ATOM 709 N N . GLY A 1 89 ? -30.041 -5.879 51.107 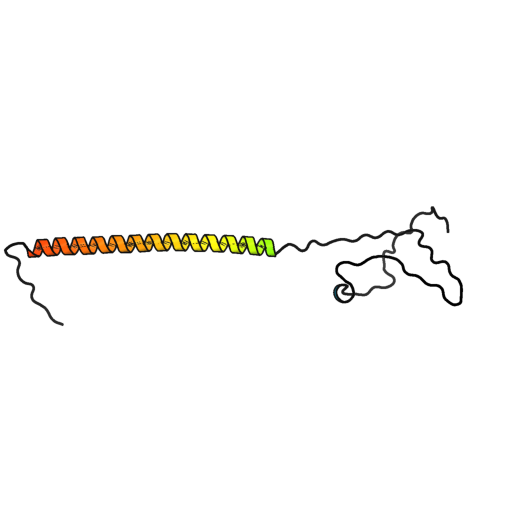1.00 94.94 89 GLY A N 1
ATOM 710 C CA . GLY A 1 89 ? -29.612 -5.497 52.452 1.00 94.94 89 GLY A CA 1
ATOM 711 C C . GLY A 1 89 ? -30.712 -4.774 53.237 1.00 94.94 89 GLY A C 1
ATOM 712 O O . GLY A 1 89 ? -30.986 -5.125 54.387 1.00 94.94 89 GLY A O 1
ATOM 713 N N . TYR A 1 90 ? -31.403 -3.823 52.602 1.00 95.44 90 TYR A N 1
ATOM 714 C CA . TYR A 1 90 ? -32.548 -3.129 53.195 1.00 95.44 90 TYR A CA 1
ATOM 715 C C . TYR A 1 90 ? -33.704 -4.087 53.513 1.00 95.44 90 TYR A C 1
ATOM 717 O O . TYR A 1 90 ? -34.247 -4.055 54.621 1.00 95.44 90 TYR A O 1
ATOM 725 N N . PHE A 1 91 ? -34.054 -4.973 52.577 1.00 94.00 91 PHE A N 1
ATOM 726 C CA . PHE A 1 91 ? -35.122 -5.956 52.754 1.00 94.00 91 PHE A CA 1
ATOM 727 C C . PHE A 1 91 ? -34.850 -6.888 53.945 1.00 94.00 91 PHE A C 1
ATOM 729 O O . PHE A 1 91 ? -35.716 -7.067 54.803 1.00 94.00 91 PHE A O 1
ATOM 736 N N . PHE A 1 92 ? -33.628 -7.419 54.058 1.00 92.00 92 PHE A N 1
ATOM 737 C CA . PHE A 1 92 ? -33.227 -8.269 55.184 1.00 92.00 92 PHE A CA 1
ATOM 738 C C . PHE A 1 92 ? -33.199 -7.512 56.512 1.00 92.00 92 PHE A C 1
ATOM 740 O O . PHE A 1 92 ? -33.627 -8.045 57.540 1.00 92.00 92 PHE A O 1
ATOM 747 N N . TYR A 1 93 ? -32.731 -6.261 56.506 1.00 91.38 93 TYR A N 1
ATOM 748 C CA . TYR A 1 93 ? -32.730 -5.422 57.700 1.00 91.38 93 TYR A CA 1
ATOM 749 C C . TYR A 1 93 ? -34.148 -5.154 58.210 1.00 91.38 93 TYR A C 1
ATOM 751 O O . TYR A 1 93 ? -34.406 -5.273 59.411 1.00 91.38 93 TYR A O 1
ATOM 759 N N . LYS A 1 94 ? -35.073 -4.837 57.296 1.00 88.38 94 LYS A N 1
ATOM 760 C CA . LYS A 1 94 ? -36.484 -4.613 57.614 1.00 88.38 94 LYS A CA 1
ATOM 761 C C . LYS A 1 94 ? -37.140 -5.886 58.150 1.00 88.38 94 LYS A C 1
ATOM 763 O O . LYS A 1 94 ? -37.696 -5.849 59.241 1.00 88.38 94 LYS A O 1
ATOM 768 N N . LYS A 1 95 ? -36.960 -7.026 57.473 1.00 82.81 95 LYS A N 1
ATOM 769 C CA . LYS A 1 95 ? -37.493 -8.320 57.929 1.00 82.81 95 LYS A CA 1
ATOM 770 C C . LYS A 1 95 ? -37.037 -8.668 59.351 1.00 82.81 95 LYS A C 1
ATOM 772 O O . LYS A 1 95 ? -37.849 -9.018 60.199 1.00 82.81 95 LYS A O 1
ATOM 777 N N . LYS A 1 96 ? -35.753 -8.449 59.664 1.00 76.62 96 LYS A N 1
ATOM 778 C CA . LYS A 1 96 ? -35.213 -8.691 61.012 1.00 76.62 96 LYS A CA 1
ATOM 779 C C . LYS A 1 96 ? -35.755 -7.725 62.078 1.00 76.62 96 LYS A C 1
ATOM 781 O O . LYS A 1 96 ? -35.651 -8.025 63.269 1.00 76.62 96 LYS A O 1
ATOM 786 N N . ARG A 1 97 ? -36.279 -6.552 61.704 1.00 70.44 97 ARG A N 1
ATOM 787 C CA . ARG A 1 97 ? -36.980 -5.655 62.640 1.00 70.44 97 ARG A CA 1
ATOM 788 C C . ARG A 1 97 ? -38.399 -6.139 62.927 1.00 70.44 97 ARG A C 1
ATOM 790 O O . ARG A 1 97 ? -38.828 -6.056 64.079 1.00 70.44 97 ARG A O 1
ATOM 797 N N . ASP A 1 98 ? -39.080 -6.679 61.925 1.00 71.50 98 ASP A N 1
ATOM 798 C CA . ASP A 1 98 ? -40.439 -7.203 62.076 1.00 71.50 98 ASP A CA 1
ATOM 799 C C . ASP A 1 98 ? -40.444 -8.439 62.996 1.00 71.50 98 ASP A C 1
ATOM 801 O O . ASP A 1 98 ? -41.237 -8.498 63.938 1.00 71.50 98 ASP A O 1
ATOM 805 N N . ASP A 1 99 ? -39.465 -9.342 62.841 1.00 68.19 99 ASP A N 1
ATOM 806 C CA . ASP A 1 99 ? -39.301 -10.525 63.705 1.00 68.19 99 ASP A CA 1
ATOM 807 C C . ASP A 1 99 ? -39.043 -10.152 65.180 1.00 68.19 99 ASP A C 1
ATOM 809 O O . ASP A 1 99 ? -39.590 -10.769 66.095 1.00 68.19 99 ASP A O 1
ATOM 813 N N . ARG A 1 100 ? -38.243 -9.102 65.431 1.00 63.28 100 ARG A N 1
ATOM 814 C CA . ARG A 1 100 ? -37.987 -8.602 66.798 1.00 63.28 100 ARG A CA 1
ATOM 815 C C . ARG A 1 100 ? -39.208 -7.925 67.411 1.00 63.28 100 ARG A C 1
ATOM 817 O O . ARG A 1 100 ? -39.429 -8.020 68.616 1.00 63.28 100 ARG A O 1
ATOM 824 N N . SER A 1 101 ? -39.989 -7.225 66.595 1.00 63.72 101 SER A N 1
ATOM 825 C CA . SER A 1 101 ? -41.219 -6.573 67.050 1.00 63.72 101 SER A CA 1
ATOM 826 C C . SER A 1 101 ? -42.259 -7.622 67.448 1.00 63.72 101 SER A C 1
ATOM 828 O O . SER A 1 101 ? -42.820 -7.536 68.537 1.00 63.72 101 SER A O 1
ATOM 830 N N . GLN A 1 102 ? -42.422 -8.671 66.633 1.00 64.31 102 GLN A N 1
ATOM 831 C CA . GLN A 1 102 ? -43.260 -9.833 66.944 1.00 64.31 102 GLN A CA 1
ATOM 832 C C . GLN A 1 102 ? -42.826 -10.527 68.241 1.00 64.31 102 GLN A C 1
ATOM 834 O O . GLN A 1 102 ? -43.660 -10.733 69.119 1.00 64.31 102 GLN A O 1
ATOM 839 N N . SER A 1 103 ? -41.532 -10.827 68.427 1.00 65.69 103 SER A N 1
ATOM 840 C CA . SER A 1 103 ? -41.055 -11.496 69.649 1.00 65.69 103 SER A CA 1
ATOM 841 C C . SER A 1 103 ? -41.258 -10.661 70.916 1.00 65.69 103 SER A C 1
ATOM 843 O O . SER A 1 103 ? -41.583 -11.213 71.964 1.00 65.69 103 SER A O 1
ATOM 845 N N . ASN A 1 104 ? -41.088 -9.337 70.831 1.00 69.44 104 ASN A N 1
ATOM 846 C CA . ASN A 1 104 ? -41.310 -8.436 71.963 1.00 69.44 104 ASN A CA 1
ATOM 847 C C . ASN A 1 104 ? -42.797 -8.361 72.337 1.00 69.44 104 ASN A C 1
ATOM 849 O O . ASN A 1 104 ? -43.125 -8.381 73.521 1.00 69.44 104 ASN A O 1
ATOM 853 N N . ILE A 1 105 ? -43.694 -8.334 71.345 1.00 73.50 105 ILE A N 1
ATOM 854 C CA . ILE A 1 105 ? -45.145 -8.359 71.573 1.00 73.50 105 ILE A CA 1
ATOM 855 C C . ILE A 1 105 ? -45.585 -9.725 72.123 1.00 73.50 105 ILE A C 1
ATOM 857 O O . ILE A 1 105 ? -46.304 -9.771 73.115 1.00 73.50 105 ILE A O 1
ATOM 861 N N . LEU A 1 106 ? -45.108 -10.841 71.560 1.00 70.12 106 LEU A N 1
ATOM 862 C CA . LEU A 1 106 ? -45.371 -12.200 72.060 1.00 70.12 106 LEU A CA 1
ATOM 863 C C . LEU A 1 106 ? -44.846 -12.413 73.487 1.00 70.12 106 LEU A C 1
ATOM 865 O O . LEU A 1 106 ? -45.522 -13.022 74.315 1.00 70.12 106 LEU A O 1
ATOM 869 N N . GLY A 1 107 ? -43.656 -11.893 73.790 1.00 68.88 107 GLY A N 1
ATOM 870 C CA . GLY A 1 107 ? -43.083 -11.918 75.134 1.00 68.88 107 GLY A CA 1
ATOM 871 C C . GLY A 1 107 ? -43.902 -11.097 76.131 1.00 68.88 107 GLY A C 1
ATOM 872 O O . GLY A 1 107 ? -44.168 -11.568 77.235 1.00 68.88 107 GLY A O 1
ATOM 873 N N . ALA A 1 108 ? -44.362 -9.909 75.723 1.00 72.81 108 ALA A N 1
ATOM 874 C CA . ALA A 1 108 ? -45.238 -9.068 76.532 1.00 72.81 108 ALA A CA 1
ATOM 875 C C . ALA A 1 108 ? -46.598 -9.7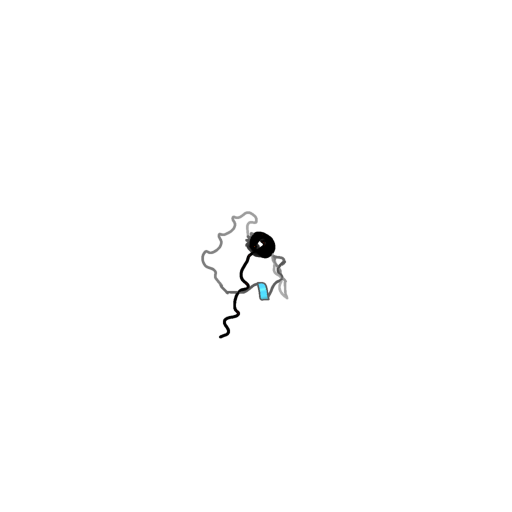40 76.780 1.00 72.81 108 ALA A C 1
ATOM 877 O O . ALA A 1 108 ? -47.029 -9.805 77.928 1.00 72.81 108 ALA A O 1
ATOM 878 N N . LEU A 1 109 ? -47.220 -10.335 75.754 1.00 66.25 109 LEU A N 1
ATOM 879 C CA . LEU A 1 109 ? -48.471 -11.092 75.886 1.00 66.25 109 LEU A CA 1
ATOM 880 C C . LEU A 1 109 ? -48.330 -12.275 76.853 1.00 66.25 109 LEU A C 1
ATOM 882 O O . LEU A 1 109 ? -49.186 -12.472 77.711 1.00 66.25 109 LEU A O 1
ATOM 886 N N . LYS A 1 110 ? -47.209 -13.004 76.795 1.00 61.28 110 LYS A N 1
ATOM 887 C CA . LYS A 1 110 ? -46.914 -14.120 77.708 1.00 61.28 110 LYS A CA 1
ATOM 888 C C . LYS A 1 110 ? -46.745 -13.691 79.173 1.00 61.28 110 LYS A C 1
ATOM 890 O O . LYS A 1 110 ? -46.876 -14.527 80.064 1.00 61.28 110 LYS A O 1
ATOM 895 N N . SER A 1 111 ? -46.444 -12.417 79.429 1.00 65.25 111 SER A N 1
ATOM 896 C CA . SER A 1 111 ? -46.277 -11.875 80.783 1.00 65.25 111 SER A CA 1
ATOM 897 C C . SER A 1 111 ? -47.582 -11.412 81.440 1.00 65.25 111 SER A C 1
ATOM 899 O O . SER A 1 111 ? -47.572 -11.110 82.634 1.00 65.25 111 SER A O 1
ATOM 901 N N . LEU A 1 112 ? -48.708 -11.375 80.709 1.00 69.44 112 LEU A N 1
ATOM 902 C CA . LEU A 1 112 ? -49.990 -11.000 81.303 1.00 69.44 112 LEU A CA 1
ATOM 903 C C . LEU A 1 112 ? -50.518 -12.127 82.214 1.00 69.44 112 LEU A C 1
ATOM 905 O O . LEU A 1 112 ? -50.691 -13.265 81.760 1.00 69.44 112 LEU A O 1
ATOM 909 N N . PRO A 1 113 ? -50.822 -11.834 83.492 1.00 55.50 113 PRO A N 1
ATOM 910 C CA . PRO A 1 113 ? -51.424 -12.809 84.389 1.00 55.50 113 PRO A CA 1
ATOM 911 C C . PRO A 1 113 ? -52.844 -13.140 83.904 1.00 55.50 113 PRO A C 1
ATOM 913 O O . PRO A 1 113 ? -53.715 -12.275 83.886 1.00 55.50 113 PRO A O 1
ATOM 916 N N . GLY A 1 114 ? -53.064 -14.395 83.495 1.00 63.81 114 GLY A N 1
ATOM 917 C CA . GLY A 1 114 ? -54.377 -14.907 83.073 1.00 63.81 114 GLY A CA 1
ATOM 918 C C . GLY A 1 114 ? -54.464 -15.492 81.656 1.00 63.81 114 GLY A C 1
ATOM 919 O O . GLY A 1 114 ? -55.554 -15.882 81.248 1.00 63.81 114 GLY A O 1
ATOM 920 N N . MET A 1 115 ? -53.365 -15.585 80.898 1.00 59.28 115 MET A N 1
ATOM 921 C CA . MET A 1 115 ? -53.410 -16.133 79.534 1.00 59.28 115 MET A CA 1
ATOM 922 C C . MET A 1 115 ? -53.551 -17.677 79.527 1.00 59.28 115 MET A C 1
ATOM 924 O O . MET A 1 115 ? -52.760 -18.362 80.187 1.00 59.28 115 MET A O 1
ATOM 928 N N . PRO A 1 116 ? -54.531 -18.255 78.801 1.00 54.38 116 PRO A N 1
ATOM 929 C CA . PRO A 1 116 ? -54.694 -19.703 78.688 1.00 54.38 116 PRO A CA 1
ATOM 930 C C . PRO A 1 116 ? -53.554 -20.308 77.856 1.00 54.38 116 PRO A C 1
ATOM 932 O O . PRO A 1 116 ? -53.143 -19.754 76.840 1.00 54.38 116 PRO A O 1
ATOM 935 N N . ARG A 1 117 ? -53.010 -21.444 78.310 1.00 59.81 117 ARG A N 1
ATOM 936 C CA . ARG A 1 117 ? -51.972 -22.197 77.589 1.00 59.81 117 ARG A CA 1
ATOM 937 C C . ARG A 1 117 ? -52.596 -22.826 76.344 1.00 59.81 117 ARG A C 1
ATOM 939 O O . ARG A 1 117 ? -53.491 -23.655 76.487 1.00 59.81 117 ARG A O 1
ATOM 946 N N . ASP A 1 118 ? -52.110 -22.459 75.162 1.00 54.78 118 ASP A N 1
ATOM 947 C CA . ASP A 1 118 ? -52.564 -23.067 73.914 1.00 54.78 118 ASP A CA 1
ATOM 948 C C . ASP A 1 118 ? -52.308 -24.577 73.901 1.00 54.78 118 ASP A C 1
ATOM 950 O O . ASP A 1 118 ? -51.224 -25.081 74.214 1.00 54.78 118 ASP A O 1
ATOM 954 N N . LEU A 1 119 ? -53.374 -25.281 73.538 1.00 51.03 119 LEU A N 1
ATOM 955 C CA . LEU A 1 119 ? -53.434 -26.704 73.279 1.00 51.03 119 LEU A CA 1
ATOM 956 C C . LEU A 1 119 ? -52.676 -26.990 71.980 1.00 51.03 119 LEU A C 1
ATOM 958 O O . LEU A 1 119 ? -52.997 -26.450 70.924 1.00 51.03 119 LEU A O 1
ATOM 962 N N . SER A 1 120 ? -51.679 -27.867 72.056 1.00 42.75 120 SER A N 1
ATOM 963 C CA . SER A 1 120 ? -51.024 -28.422 70.873 1.00 42.75 120 SER A CA 1
ATOM 964 C C . SER A 1 120 ? -52.025 -29.288 70.102 1.00 42.75 120 SER A C 1
ATOM 966 O O . SER A 1 120 ? -52.335 -30.403 70.525 1.00 42.75 120 SER A O 1
ATOM 968 N N . LEU A 1 121 ? -52.549 -28.778 68.983 1.00 42.53 121 LEU A N 1
ATOM 969 C CA . LEU A 1 121 ? -53.236 -29.592 67.984 1.00 42.53 121 LEU A CA 1
ATOM 970 C C . LEU A 1 121 ? -52.200 -30.124 66.997 1.00 42.53 121 LEU A C 1
ATOM 972 O O . LEU A 1 121 ? -51.684 -29.417 66.135 1.00 42.53 121 LEU A O 1
ATOM 976 N N . LYS A 1 122 ? -51.894 -31.402 67.192 1.00 41.81 122 LYS A N 1
ATOM 977 C CA . LYS A 1 122 ? -51.120 -32.248 66.297 1.00 41.81 122 LYS A CA 1
ATOM 978 C C . LYS A 1 122 ? -51.936 -32.545 65.037 1.00 41.81 122 LYS A C 1
ATOM 980 O O . LYS A 1 122 ? -53.073 -32.994 65.153 1.00 41.81 122 LYS A O 1
ATOM 985 N N . ASN A 1 123 ? -51.316 -32.369 63.875 1.00 35.41 123 ASN A N 1
ATOM 986 C CA . ASN A 1 123 ? -51.496 -33.243 62.719 1.00 35.41 123 ASN A CA 1
ATOM 987 C C . ASN A 1 123 ? -50.169 -33.341 61.972 1.00 35.41 123 ASN A C 1
ATOM 989 O O . ASN A 1 123 ? -49.605 -32.268 61.666 1.00 35.41 123 ASN A O 1
#

Secondary structure (DSSP, 8-state):
--TTSPPPPPPSS-S------GGGTS-SS----------SS--------------PPPPP-HHHHHHHHHHHHHHHHHHHHHHHHHHHHHHHHHHHHHHHHHHHHHHHHHTSTTPPPPP----

Foldseek 3Di:
DDLPDDDDDDDPDDPDDDDDDCVVPDDPDDDDDDDDDDDPDDDDDDDSDDDDDDDDDDDDPVVVVVVVVVVVVVVVVVVVVVVVVVVVVVVVVVVVVVVVVVVVVVVVVVPDPPDDDDDDDDD

Radius of gyration: 44.1 Å; chains: 1; bounding box: 80×53×112 Å

pLDDT: mean 81.81, std 14.98, range [35.41, 97.0]

Organism: Solanum chacoense (NCBI:txid4108)